Protein AF-A0A3C2EE22-F1 (afdb_monomer)

Sequence (111 aa):
MSKDEQANELLAGTWKASSIKDKDNFEFMGGTVTKNSMYFRQDSGNLGYMDWDISTSLVNVTFEGNYQVRDDGTRLLFGEDYEFILDVEKKELNITLLENTGNITFIAERQ

Nearest PDB structures (foldseek):
  7za0-assembly1_AAA-2  TM=6.834E-01  e=6.639E-03  Bos taurus
  5n48-assembly2_C  TM=7.103E-01  e=2.588E-02  Homo sapiens
  3bx8-assembly8_H  TM=6.968E-01  e=2.874E-02  unclassified
  3bx8-assembly4_D  TM=7.041E-01  e=6.301E-02  unclassified
  4qae-assembly6_F  TM=6.788E-01  e=5.385E-02  Homo sapiens

Radius of gyration: 13.23 Å; Cα contacts (8 Å, |Δi|>4): 275; chains: 1; bounding box: 33×28×38 Å

Solvent-accessible surface area (backbone atoms only — not comparable to full-atom values): 5782 Å² total; per-residue (Å²): 132,53,52,18,28,51,40,32,60,64,56,42,40,51,29,30,66,78,41,34,27,42,77,86,65,52,72,55,76,64,78,75,68,82,37,58,41,36,38,31,44,66,74,55,69,32,31,28,38,38,44,32,42,38,32,42,88,80,46,76,50,76,48,76,47,57,33,38,39,35,78,75,30,37,29,36,36,39,75,94,83,40,44,25,45,41,46,76,59,90,53,40,35,42,39,29,42,62,46,101,91,56,36,40,37,37,34,24,36,58,112

Foldseek 3Di:
DALLQVLLVLQAAKKFWPWKAWQVRDTPPDDDKPDTIWHWHDDDRQKTWIFDFTDDPRDTDTAGGMWGQDDSSQWIDGPPPWIWGWDGDNFWIWIWIDDPVTIMITIIGGD

Mean predicted aligned error: 4.32 Å

Structure (mmCIF, N/CA/C/O backbone):
data_AF-A0A3C2EE22-F1
#
_entry.id   AF-A0A3C2EE22-F1
#
loop_
_atom_site.group_PDB
_atom_site.id
_atom_site.type_symbol
_atom_site.label_atom_id
_atom_site.label_alt_id
_atom_site.label_comp_id
_atom_site.label_asym_id
_atom_site.label_entity_id
_atom_site.label_seq_id
_atom_site.pdbx_PDB_ins_code
_atom_site.Cartn_x
_atom_site.Cartn_y
_atom_site.Cartn_z
_atom_site.occupancy
_atom_site.B_iso_or_equiv
_atom_site.auth_seq_id
_atom_site.auth_comp_id
_atom_site.auth_asym_id
_atom_site.auth_atom_id
_atom_site.pdbx_PDB_model_num
ATOM 1 N N . MET A 1 1 ? -11.142 1.049 20.085 1.00 85.06 1 MET A N 1
ATOM 2 C CA . MET A 1 1 ? -10.499 1.048 18.764 1.00 85.06 1 MET A CA 1
ATOM 3 C C . MET A 1 1 ? -9.020 0.767 18.957 1.00 85.06 1 MET A C 1
ATOM 5 O O . MET A 1 1 ? -8.397 1.477 19.745 1.00 85.06 1 MET A O 1
ATOM 9 N N . SER A 1 2 ? -8.486 -0.297 18.353 1.00 95.75 2 SER A N 1
ATOM 10 C CA . SER A 1 2 ? -7.048 -0.618 18.444 1.00 95.75 2 SER A CA 1
ATOM 11 C C . SER A 1 2 ? -6.214 0.337 17.578 1.00 95.75 2 SER A C 1
ATOM 13 O O . SER A 1 2 ? -6.772 1.077 16.769 1.00 95.75 2 SER A O 1
ATOM 15 N N . LYS A 1 3 ? -4.883 0.347 17.741 1.00 96.12 3 LYS A N 1
ATOM 16 C CA . LYS A 1 3 ? -4.000 1.111 16.840 1.00 96.12 3 LYS A CA 1
ATOM 17 C C . LYS A 1 3 ? -4.060 0.581 15.406 1.00 96.12 3 LYS A C 1
ATOM 19 O O . LYS A 1 3 ? -4.133 1.376 14.481 1.00 96.12 3 LYS A O 1
ATOM 24 N N . ASP A 1 4 ? -4.130 -0.739 15.238 1.00 96.88 4 ASP A N 1
ATOM 25 C CA . ASP A 1 4 ? -4.278 -1.363 13.918 1.00 96.88 4 ASP A CA 1
ATOM 26 C C . ASP A 1 4 ? -5.578 -0.933 13.221 1.00 96.88 4 ASP A C 1
ATOM 28 O O . ASP A 1 4 ? -5.589 -0.667 12.024 1.00 96.88 4 ASP A O 1
ATOM 32 N N . GLU A 1 5 ? -6.679 -0.833 13.972 1.00 97.19 5 GLU A N 1
ATOM 33 C CA . GLU A 1 5 ? -7.967 -0.366 13.451 1.00 97.19 5 GLU A CA 1
ATOM 34 C C . GLU A 1 5 ? -7.924 1.123 13.076 1.00 97.19 5 GLU A C 1
ATOM 36 O O . GLU A 1 5 ? -8.430 1.491 12.020 1.00 97.19 5 GLU A O 1
ATOM 41 N N . GLN A 1 6 ? -7.259 1.964 13.87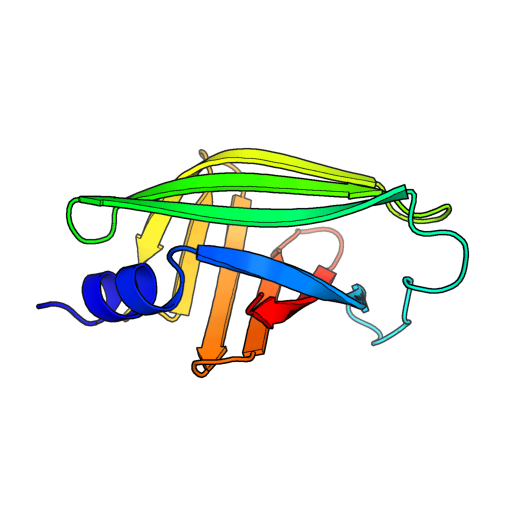9 1.00 95.81 6 GLN A N 1
ATOM 42 C CA . GLN A 1 6 ? -7.043 3.383 13.559 1.00 95.81 6 GLN A CA 1
ATOM 43 C C . GLN A 1 6 ? -6.186 3.565 12.302 1.00 95.81 6 GLN A C 1
ATOM 45 O O . GLN A 1 6 ? -6.507 4.386 11.448 1.00 95.81 6 GLN A O 1
ATOM 50 N N . ALA A 1 7 ? -5.101 2.799 12.166 1.00 95.44 7 ALA A N 1
ATOM 51 C CA . ALA A 1 7 ? -4.253 2.833 10.979 1.00 95.44 7 ALA A CA 1
ATOM 52 C C . ALA A 1 7 ? -5.009 2.350 9.732 1.00 95.44 7 ALA A C 1
ATOM 54 O O . ALA A 1 7 ? -4.875 2.950 8.670 1.00 95.44 7 ALA A O 1
ATOM 55 N N . ASN A 1 8 ? -5.860 1.328 9.865 1.00 96.19 8 ASN A N 1
ATOM 56 C CA . ASN A 1 8 ? -6.712 0.861 8.774 1.00 96.19 8 ASN A CA 1
ATOM 57 C C . ASN A 1 8 ? -7.742 1.922 8.341 1.00 96.19 8 ASN A C 1
ATOM 59 O O . ASN A 1 8 ? -7.915 2.163 7.148 1.00 96.19 8 ASN A O 1
ATOM 63 N N . GLU A 1 9 ? -8.370 2.611 9.298 1.00 95.44 9 GLU A N 1
ATOM 64 C CA . GLU A 1 9 ? -9.268 3.741 9.020 1.00 95.44 9 GLU A CA 1
ATOM 65 C C . GLU A 1 9 ? -8.520 4.891 8.325 1.00 95.44 9 GLU A C 1
ATOM 67 O O . GLU A 1 9 ? -8.995 5.447 7.332 1.00 95.44 9 GLU A O 1
ATOM 72 N N . LEU A 1 10 ? -7.308 5.216 8.790 1.00 95.50 10 LEU A N 1
ATOM 73 C CA . LEU A 1 10 ? -6.456 6.215 8.148 1.00 95.50 10 LEU A CA 1
ATOM 74 C C . LEU A 1 10 ? -6.049 5.798 6.737 1.00 95.50 10 LEU A C 1
ATOM 76 O O . LEU A 1 10 ? -5.990 6.663 5.870 1.00 95.50 10 LEU A O 1
ATOM 80 N N . LEU A 1 11 ? -5.808 4.518 6.476 1.00 95.38 11 LEU A N 1
ATOM 81 C CA . LEU A 1 11 ? -5.436 4.006 5.159 1.00 95.38 11 LEU A CA 1
ATOM 82 C C . LEU A 1 11 ? -6.619 3.992 4.172 1.00 95.38 11 LEU A C 1
ATOM 84 O O . LEU A 1 11 ? -6.420 4.199 2.978 1.00 95.38 11 LEU A O 1
ATOM 88 N N . ALA A 1 12 ? -7.852 3.802 4.647 1.00 95.44 12 ALA A N 1
ATOM 89 C CA . ALA A 1 12 ? -9.033 3.573 3.811 1.00 95.44 12 ALA A CA 1
ATOM 90 C C . ALA A 1 12 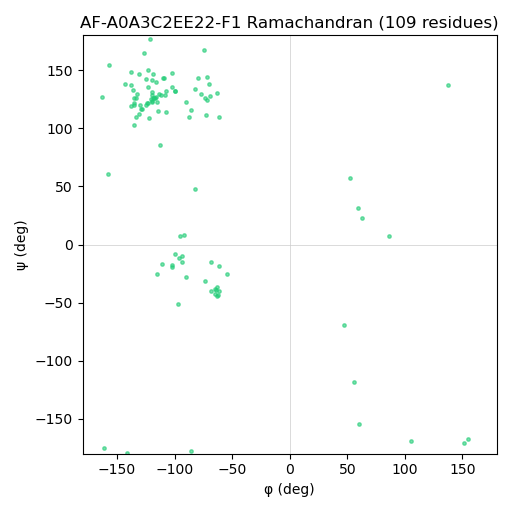? -9.369 4.733 2.854 1.00 95.44 12 ALA A C 1
ATOM 92 O O . ALA A 1 12 ? -9.846 5.792 3.257 1.00 95.44 12 ALA A O 1
ATOM 93 N N . GLY A 1 13 ? -9.184 4.550 1.555 1.00 95.50 13 GLY A N 1
ATOM 94 C CA . GLY A 1 13 ? -9.498 5.543 0.536 1.00 95.50 13 GLY A CA 1
ATOM 95 C C . GLY A 1 13 ? -8.665 5.346 -0.718 1.00 95.50 13 GLY A C 1
ATOM 96 O O . GLY A 1 13 ? -8.004 4.322 -0.887 1.00 95.50 13 GLY A O 1
ATOM 97 N N . THR A 1 14 ? -8.696 6.347 -1.592 1.00 95.44 14 THR A N 1
ATOM 98 C CA . THR A 1 14 ? -7.883 6.354 -2.806 1.00 95.44 14 THR A CA 1
ATOM 99 C C . THR A 1 14 ? -6.640 7.209 -2.603 1.00 95.44 14 THR A C 1
ATOM 101 O O . THR A 1 14 ? -6.715 8.351 -2.146 1.00 95.44 14 THR A O 1
ATOM 104 N N . TRP A 1 15 ? -5.502 6.653 -2.988 1.00 94.56 15 TRP A N 1
ATOM 105 C CA . TRP A 1 15 ? -4.200 7.292 -2.970 1.00 94.56 15 TRP A CA 1
ATOM 106 C C . TRP A 1 15 ? -3.606 7.273 -4.369 1.00 94.56 15 TRP A C 1
ATOM 108 O O . TRP A 1 15 ? -3.858 6.374 -5.174 1.00 94.56 15 TRP A O 1
ATOM 118 N N . LYS A 1 16 ? -2.795 8.280 -4.657 1.00 91.44 16 LYS A N 1
ATOM 119 C CA . LYS A 1 16 ? -2.060 8.422 -5.905 1.00 91.44 16 LYS A CA 1
ATOM 120 C C . LYS A 1 16 ? -0.580 8.445 -5.577 1.00 91.44 16 LYS A C 1
ATOM 122 O O . LYS A 1 16 ? -0.158 9.312 -4.818 1.00 91.44 16 LYS A O 1
ATOM 127 N N . ALA A 1 17 ? 0.210 7.538 -6.143 1.00 88.50 17 ALA A N 1
ATOM 128 C CA . ALA A 1 17 ? 1.649 7.570 -5.922 1.00 88.50 17 ALA A CA 1
ATOM 129 C C . ALA A 1 17 ? 2.243 8.866 -6.482 1.00 88.50 17 ALA A C 1
ATOM 131 O O . ALA A 1 17 ? 1.987 9.259 -7.623 1.00 88.50 17 ALA A O 1
ATOM 132 N N . SER A 1 18 ? 3.035 9.535 -5.663 1.00 87.56 18 SER A N 1
ATOM 133 C CA . SER A 1 18 ? 3.834 10.700 -6.020 1.00 87.56 18 SER A CA 1
ATOM 134 C C . SER A 1 18 ? 5.304 10.332 -6.228 1.00 87.56 18 SER A C 1
ATOM 136 O O . SER A 1 18 ? 6.001 11.076 -6.912 1.00 87.56 18 SER A O 1
ATOM 138 N N . SER A 1 19 ? 5.768 9.189 -5.704 1.00 88.06 19 SER A N 1
ATOM 139 C CA . SER A 1 19 ? 7.131 8.684 -5.910 1.00 88.06 19 SER A CA 1
ATOM 140 C C . SER A 1 19 ? 7.232 7.165 -5.703 1.00 88.06 19 SER A C 1
ATOM 142 O O . SER A 1 19 ? 6.455 6.574 -4.951 1.00 88.06 19 SER A O 1
ATOM 144 N N . ILE A 1 20 ? 8.222 6.536 -6.348 1.00 87.50 20 ILE A N 1
ATOM 145 C CA . ILE A 1 20 ? 8.616 5.131 -6.140 1.00 87.50 20 ILE A CA 1
ATOM 146 C C . ILE A 1 20 ? 10.137 5.088 -6.069 1.00 87.50 20 ILE A C 1
ATOM 148 O O . ILE A 1 20 ? 10.797 5.571 -6.993 1.00 87.50 20 ILE A O 1
ATOM 152 N N . LYS A 1 21 ? 10.683 4.508 -5.003 1.00 87.06 21 LYS A N 1
ATOM 153 C CA . LYS A 1 21 ? 12.119 4.474 -4.714 1.00 87.06 21 LYS A CA 1
ATOM 154 C C . LYS A 1 21 ? 12.575 3.061 -4.378 1.00 87.06 21 LYS A C 1
ATOM 156 O O . LYS A 1 21 ? 11.824 2.310 -3.762 1.00 87.06 21 LYS A O 1
ATOM 161 N N . ASP A 1 22 ? 13.799 2.703 -4.749 1.00 85.75 22 ASP A N 1
ATOM 162 C CA . ASP A 1 22 ? 14.443 1.491 -4.230 1.00 85.75 22 ASP A CA 1
ATOM 163 C C . ASP A 1 22 ? 15.153 1.758 -2.896 1.00 85.75 22 ASP A C 1
ATOM 165 O O . ASP A 1 22 ? 15.161 2.870 -2.360 1.00 85.75 22 ASP A O 1
ATOM 169 N N . LYS A 1 23 ? 15.801 0.713 -2.379 1.00 83.12 23 LYS A N 1
ATOM 170 C CA . LYS A 1 23 ? 16.651 0.746 -1.186 1.00 83.12 23 LYS A CA 1
ATOM 171 C C . LYS A 1 23 ? 17.779 1.787 -1.233 1.00 83.12 23 LYS A C 1
ATOM 173 O O . LYS A 1 23 ? 18.235 2.212 -0.175 1.00 83.12 23 LYS A O 1
ATOM 178 N N . ASP A 1 24 ? 18.237 2.174 -2.425 1.00 85.75 24 ASP A N 1
ATOM 179 C CA . ASP A 1 24 ? 19.322 3.135 -2.634 1.00 85.75 24 ASP A CA 1
ATOM 180 C C . ASP A 1 24 ? 18.770 4.561 -2.871 1.00 85.75 24 ASP A C 1
ATOM 182 O O . ASP A 1 24 ? 19.528 5.496 -3.132 1.00 85.75 24 ASP A O 1
ATOM 186 N N . ASN A 1 25 ? 17.452 4.752 -2.698 1.00 82.38 25 ASN A N 1
ATOM 187 C CA . ASN A 1 25 ? 16.692 5.979 -2.952 1.00 82.38 25 ASN A CA 1
ATOM 188 C C . ASN A 1 25 ? 16.700 6.438 -4.418 1.00 82.38 25 ASN A C 1
ATOM 190 O O . ASN A 1 25 ? 16.454 7.616 -4.696 1.00 82.38 25 ASN A O 1
ATOM 194 N N . PHE A 1 26 ? 16.955 5.532 -5.362 1.00 83.44 26 PHE A N 1
ATOM 195 C CA . PHE A 1 26 ? 16.817 5.835 -6.778 1.00 83.44 26 PHE A CA 1
ATOM 196 C C . PHE A 1 26 ? 15.334 5.905 -7.157 1.00 83.44 26 PHE A C 1
ATOM 198 O O . PHE A 1 26 ? 14.568 4.983 -6.883 1.00 83.44 26 PHE A O 1
ATOM 205 N N . GLU A 1 27 ? 14.917 7.012 -7.773 1.00 84.31 27 GLU A N 1
ATOM 206 C CA . GLU A 1 27 ? 13.513 7.273 -8.092 1.00 84.31 27 GLU A CA 1
ATOM 207 C C . GLU A 1 27 ? 13.124 6.731 -9.476 1.00 84.31 27 GLU A C 1
ATOM 209 O O . GLU A 1 27 ? 13.691 7.113 -10.500 1.00 84.31 27 GLU A O 1
ATOM 214 N N . PHE A 1 28 ? 12.108 5.865 -9.512 1.00 75.94 28 PHE A N 1
ATOM 215 C CA . PHE A 1 28 ? 11.618 5.213 -10.734 1.00 75.94 28 PHE A CA 1
ATOM 216 C C . PHE A 1 28 ? 10.461 5.945 -11.412 1.00 75.94 28 PHE A C 1
ATOM 218 O O . PHE A 1 28 ? 10.071 5.594 -12.528 1.00 75.94 28 PHE A O 1
ATOM 225 N N . MET A 1 29 ? 9.887 6.954 -10.756 1.00 70.44 29 MET A N 1
ATOM 226 C CA . MET A 1 29 ? 8.740 7.711 -11.263 1.00 70.44 29 MET A CA 1
ATOM 227 C C . MET A 1 29 ? 9.141 8.824 -12.250 1.00 70.44 29 MET A C 1
ATOM 229 O O . MET A 1 29 ? 8.675 9.958 -12.186 1.00 70.44 29 MET A O 1
ATOM 233 N N . GLY A 1 30 ? 9.994 8.480 -13.215 1.00 59.47 30 GLY A N 1
ATOM 234 C CA . GLY A 1 30 ? 10.264 9.291 -14.400 1.00 59.47 30 GLY A CA 1
ATOM 235 C C . GLY A 1 30 ? 9.532 8.732 -15.624 1.00 59.47 30 GLY A C 1
ATOM 236 O O . GLY A 1 30 ? 9.566 7.530 -15.869 1.00 59.47 30 GLY A O 1
ATOM 237 N N . GLY A 1 31 ? 8.892 9.594 -16.421 1.00 61.56 31 GLY A N 1
ATOM 238 C CA . GLY A 1 31 ? 8.245 9.211 -17.686 1.00 61.56 31 GLY A CA 1
ATOM 239 C C . GLY A 1 31 ? 6.714 9.148 -17.640 1.00 61.56 31 GLY A C 1
ATOM 240 O O . GLY A 1 31 ? 6.075 9.653 -16.719 1.00 61.56 31 GLY A O 1
ATOM 241 N N . THR A 1 32 ? 6.101 8.584 -18.686 1.00 65.62 32 THR A N 1
ATOM 242 C CA . THR A 1 32 ? 4.638 8.477 -18.797 1.00 65.62 32 THR A CA 1
ATOM 243 C C . THR A 1 32 ? 4.113 7.426 -17.825 1.00 65.62 32 THR A C 1
ATOM 245 O O . THR A 1 32 ? 4.333 6.233 -18.013 1.00 65.62 32 THR A O 1
ATOM 248 N N . VAL A 1 33 ? 3.389 7.875 -16.804 1.00 71.94 33 VAL A N 1
ATOM 249 C CA . VAL A 1 33 ? 2.679 6.996 -15.874 1.00 71.94 33 VAL A CA 1
ATOM 250 C C . VAL A 1 33 ? 1.312 6.665 -16.471 1.00 71.94 33 VAL A C 1
ATOM 252 O O . VAL A 1 33 ? 0.500 7.563 -16.695 1.00 71.94 33 VAL A O 1
ATOM 255 N N . THR A 1 34 ? 1.068 5.392 -16.777 1.00 73.00 34 THR A N 1
ATOM 256 C CA . THR A 1 34 ? -0.178 4.940 -17.423 1.00 73.00 34 THR A CA 1
ATOM 257 C C . THR A 1 34 ? -1.248 4.563 -16.405 1.00 73.00 34 THR A C 1
ATOM 259 O O . THR A 1 34 ? -2.435 4.717 -16.689 1.00 73.00 34 THR A O 1
ATOM 262 N N . LYS A 1 35 ? -0.835 4.121 -15.211 1.00 81.62 35 LYS A N 1
ATOM 263 C CA . LYS A 1 35 ? -1.702 3.821 -14.066 1.00 81.62 35 LYS A CA 1
ATOM 264 C C . LYS A 1 35 ? -1.019 4.221 -12.767 1.00 81.62 35 LYS A C 1
ATOM 266 O O . LYS A 1 35 ? 0.193 4.052 -12.634 1.00 81.62 35 LYS A O 1
ATOM 271 N N . ASN A 1 36 ? -1.782 4.822 -11.857 1.00 86.06 36 ASN A N 1
ATOM 272 C CA . ASN A 1 36 ? -1.247 5.411 -10.635 1.00 86.06 36 ASN A CA 1
ATOM 273 C C . ASN A 1 36 ? -2.313 5.551 -9.545 1.00 86.06 36 ASN A C 1
ATOM 275 O O . ASN A 1 36 ? -2.660 6.664 -9.139 1.00 86.06 36 ASN A O 1
ATOM 279 N N . SER A 1 37 ? -2.886 4.433 -9.126 1.00 87.81 37 SER A N 1
ATOM 280 C CA . SER A 1 37 ? -3.896 4.436 -8.072 1.00 87.81 37 SER A CA 1
ATOM 281 C C . SER A 1 37 ? -3.678 3.284 -7.109 1.00 87.81 37 SER A C 1
ATOM 283 O O . SER A 1 37 ? -3.430 2.155 -7.527 1.00 87.81 37 SER A O 1
ATOM 285 N N . MET A 1 38 ? -3.811 3.589 -5.824 1.00 92.69 38 MET A N 1
ATOM 286 C CA . MET A 1 38 ? -3.971 2.615 -4.752 1.00 92.69 38 MET A CA 1
ATOM 287 C C . MET A 1 38 ? -5.330 2.864 -4.119 1.00 92.69 38 MET A C 1
ATOM 289 O O . MET A 1 38 ? -5.631 3.984 -3.708 1.00 92.69 38 MET A O 1
ATOM 293 N N . TYR A 1 39 ? -6.154 1.839 -4.034 1.00 95.25 39 TYR A N 1
ATOM 294 C CA . TYR A 1 39 ? -7.438 1.890 -3.366 1.00 95.25 39 TYR A CA 1
ATOM 295 C C . TYR A 1 39 ? -7.418 0.941 -2.176 1.00 95.25 39 TYR A C 1
ATOM 297 O O . TYR A 1 39 ? -7.119 -0.240 -2.325 1.00 95.25 39 TYR A O 1
ATOM 305 N N . PHE A 1 40 ? -7.763 1.457 -1.000 1.00 96.06 40 PHE A N 1
ATOM 306 C CA . PHE A 1 40 ? -7.913 0.671 0.219 1.00 96.06 40 PHE A CA 1
ATOM 307 C C . PHE A 1 40 ? -9.340 0.798 0.733 1.00 96.06 40 PHE A C 1
ATOM 309 O O . PHE A 1 40 ? -9.847 1.904 0.936 1.00 96.06 40 PHE A O 1
ATOM 316 N N . ARG A 1 41 ? -9.985 -0.335 0.992 1.00 96.81 41 ARG A N 1
ATOM 317 C CA . ARG A 1 41 ? -11.283 -0.400 1.657 1.00 96.81 41 ARG A CA 1
ATOM 318 C C . ARG A 1 41 ? -11.122 -1.117 2.985 1.00 96.81 41 ARG A C 1
ATOM 320 O O . ARG A 1 41 ? -10.718 -2.275 3.018 1.00 96.81 41 ARG A O 1
ATOM 327 N N . GLN A 1 42 ? -11.489 -0.451 4.071 1.00 95.88 42 GLN A N 1
ATOM 328 C CA . GLN A 1 42 ? -11.615 -1.113 5.362 1.00 95.88 42 GLN A CA 1
ATOM 329 C C . GLN A 1 42 ? -12.856 -2.010 5.350 1.00 95.88 42 GLN A C 1
ATOM 331 O O . GLN A 1 42 ? -13.963 -1.533 5.102 1.00 95.88 42 GLN A O 1
ATOM 336 N N . ASP A 1 43 ? -12.667 -3.296 5.643 1.00 95.19 43 ASP A N 1
ATOM 337 C CA . ASP A 1 43 ? -13.764 -4.264 5.715 1.00 95.19 43 ASP A CA 1
ATOM 338 C C . ASP A 1 43 ? -14.219 -4.463 7.168 1.00 95.19 43 ASP A C 1
ATOM 340 O O . ASP A 1 43 ? -15.406 -4.350 7.470 1.00 95.19 43 ASP A O 1
ATOM 344 N N . SER A 1 44 ? -13.288 -4.743 8.090 1.00 95.06 44 SER A N 1
ATOM 345 C CA . SER A 1 44 ? -13.601 -4.931 9.515 1.00 95.06 44 SER A CA 1
ATOM 346 C C . SER A 1 44 ? -12.358 -4.820 10.394 1.00 95.06 44 SER A C 1
ATOM 348 O O . SER A 1 44 ? -11.403 -5.574 10.211 1.00 95.06 44 SER A O 1
ATOM 350 N N . GLY A 1 45 ? -12.386 -3.961 11.418 1.00 95.81 45 GLY A N 1
ATOM 351 C CA . GLY A 1 45 ? -11.288 -3.833 12.380 1.00 95.81 45 GLY A CA 1
ATOM 352 C C . GLY A 1 45 ? -9.964 -3.525 11.676 1.00 95.81 45 GLY A C 1
ATOM 353 O O . GLY A 1 45 ? -9.853 -2.512 10.986 1.00 95.81 45 GLY A O 1
ATOM 354 N N . ASN A 1 46 ? -8.981 -4.420 11.805 1.00 96.62 46 ASN A N 1
ATOM 355 C CA . ASN A 1 46 ? -7.682 -4.325 11.133 1.00 96.62 46 ASN A CA 1
ATOM 356 C C . ASN A 1 46 ? -7.600 -5.039 9.769 1.00 96.62 46 ASN A C 1
ATOM 358 O O . ASN A 1 46 ? -6.509 -5.155 9.220 1.00 96.62 46 ASN A O 1
ATOM 362 N N . LEU A 1 47 ? -8.716 -5.532 9.230 1.00 97.25 47 LEU A N 1
ATOM 363 C CA . LEU A 1 47 ? -8.792 -6.187 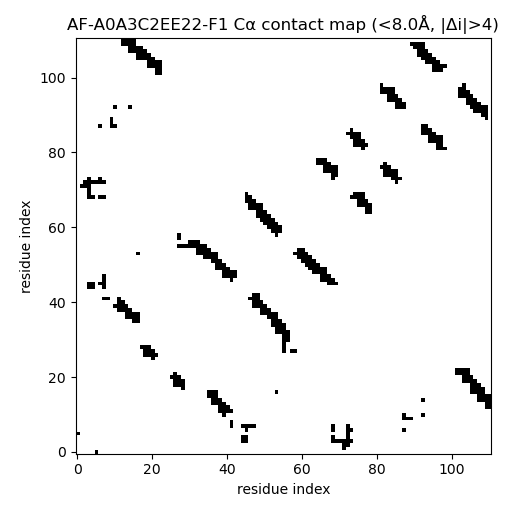7.923 1.00 97.25 47 LEU A CA 1
ATOM 364 C C . LEU A 1 47 ? -9.362 -5.243 6.862 1.00 97.25 47 LEU A C 1
ATOM 366 O O . LEU A 1 47 ? -10.245 -4.421 7.143 1.00 97.25 47 LEU A O 1
ATOM 370 N N . GLY A 1 48 ? -8.896 -5.398 5.630 1.00 97.06 48 GLY A N 1
ATOM 371 C CA . GLY A 1 48 ? -9.409 -4.657 4.486 1.00 97.06 48 GLY A CA 1
ATOM 372 C C . GLY A 1 48 ? -9.060 -5.304 3.156 1.00 97.06 48 GLY A C 1
ATOM 373 O O . GLY A 1 48 ? -8.488 -6.392 3.104 1.00 97.06 48 GLY A O 1
ATOM 374 N N . TYR A 1 49 ? -9.412 -4.606 2.087 1.00 96.44 49 TYR A N 1
ATOM 375 C CA . TYR A 1 49 ? -9.133 -4.967 0.707 1.00 96.44 49 TYR A CA 1
ATOM 376 C C . TYR A 1 49 ? -8.288 -3.878 0.052 1.00 96.44 49 TYR A C 1
ATOM 378 O O . TYR A 1 49 ? -8.637 -2.698 0.156 1.00 96.44 49 TYR A O 1
ATOM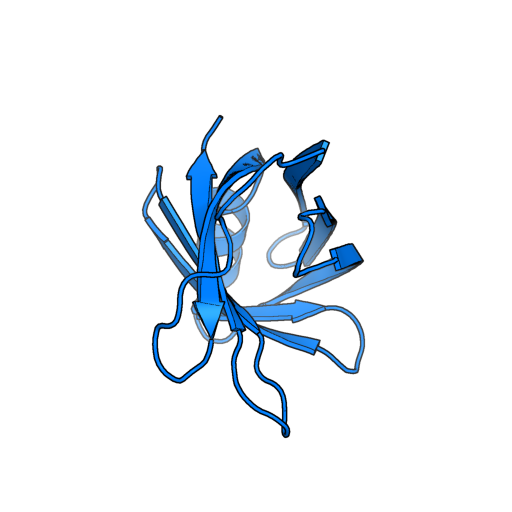 386 N N . MET A 1 50 ? -7.203 -4.260 -0.620 1.00 94.94 50 MET A N 1
ATOM 387 C CA . MET A 1 50 ? -6.428 -3.357 -1.464 1.00 94.94 50 MET A CA 1
ATOM 388 C C . MET A 1 50 ? -6.604 -3.721 -2.935 1.00 94.94 50 MET A C 1
ATOM 390 O O . MET A 1 50 ? -6.644 -4.898 -3.296 1.00 94.94 50 MET A O 1
ATOM 394 N N . ASP A 1 51 ? -6.643 -2.692 -3.767 1.00 93.62 51 ASP A N 1
ATOM 395 C CA . ASP A 1 51 ? -6.443 -2.776 -5.207 1.00 93.62 51 ASP A CA 1
ATOM 396 C C . ASP A 1 51 ? -5.425 -1.706 -5.591 1.00 93.62 51 ASP A C 1
ATOM 398 O O . ASP A 1 51 ? -5.650 -0.502 -5.442 1.00 93.62 51 ASP A O 1
ATOM 402 N N . TRP A 1 52 ? -4.259 -2.164 -6.006 1.00 90.12 52 TRP A N 1
ATOM 403 C CA . TRP A 1 52 ? -3.124 -1.342 -6.339 1.00 90.12 52 TRP A CA 1
ATOM 404 C C . TRP A 1 52 ? -2.687 -1.656 -7.758 1.00 90.12 52 TRP A C 1
ATOM 406 O O . TRP A 1 52 ? -2.298 -2.780 -8.060 1.00 90.12 52 TRP A O 1
ATOM 416 N N . ASP A 1 53 ? -2.688 -0.632 -8.607 1.00 90.56 53 ASP A N 1
ATOM 417 C CA . ASP A 1 53 ? -2.204 -0.717 -9.975 1.00 90.56 53 ASP A CA 1
ATOM 418 C C . ASP A 1 53 ? -1.333 0.509 -10.309 1.00 90.56 53 ASP A C 1
ATOM 420 O O . ASP A 1 53 ? -1.823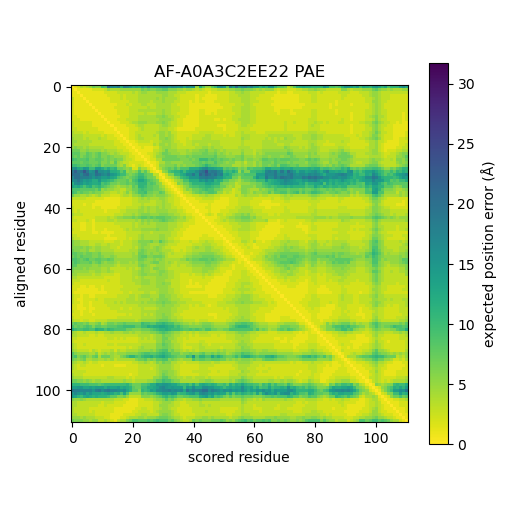 1.630 -10.519 1.00 90.56 53 ASP A O 1
ATOM 424 N N . ILE A 1 54 ? -0.012 0.305 -10.314 1.00 85.44 54 ILE A N 1
ATOM 425 C CA . ILE A 1 54 ? 0.981 1.289 -10.751 1.00 85.44 54 ILE A CA 1
ATOM 426 C C . ILE A 1 54 ? 1.762 0.739 -11.931 1.00 85.44 54 ILE A C 1
ATOM 428 O O . ILE A 1 54 ? 2.424 -0.293 -11.840 1.00 85.44 54 ILE A O 1
ATOM 432 N N . SER A 1 55 ? 1.780 1.514 -13.012 1.00 85.88 55 SER A N 1
ATOM 433 C CA . SER A 1 55 ? 2.533 1.174 -14.209 1.00 85.88 55 SER A CA 1
ATOM 434 C C . SER A 1 55 ? 3.301 2.385 -14.733 1.00 85.88 55 SER A C 1
ATOM 436 O O . SER A 1 55 ? 2.732 3.428 -15.077 1.00 85.88 55 SER A O 1
ATOM 438 N N . THR A 1 56 ? 4.622 2.229 -14.784 1.00 78.25 56 THR A N 1
ATOM 439 C CA . THR A 1 56 ? 5.580 3.135 -15.422 1.00 78.25 56 THR A CA 1
ATOM 440 C C . THR A 1 56 ? 6.365 2.367 -16.488 1.00 78.25 56 THR A C 1
ATOM 442 O O . THR A 1 56 ? 6.210 1.158 -16.657 1.00 78.25 56 THR A O 1
ATOM 445 N N . SER A 1 57 ? 7.248 3.045 -17.223 1.00 77.00 57 SER A N 1
ATOM 446 C CA . SER A 1 57 ? 8.149 2.373 -18.169 1.00 77.00 57 SER A CA 1
ATOM 447 C C . SER A 1 57 ? 9.214 1.490 -17.503 1.00 77.00 57 SER A C 1
ATOM 449 O O . SER A 1 57 ? 9.861 0.713 -18.199 1.00 77.00 57 SER A O 1
ATOM 451 N N . LEU A 1 58 ? 9.439 1.641 -16.192 1.00 75.69 58 LEU A N 1
ATOM 452 C CA . LEU A 1 58 ? 10.501 0.955 -15.442 1.00 75.69 58 LEU A CA 1
ATOM 453 C C . LEU A 1 58 ? 9.963 -0.013 -14.384 1.00 75.69 58 LEU A C 1
ATOM 455 O O . LEU A 1 58 ? 10.658 -0.952 -14.012 1.00 75.69 58 LEU A O 1
ATOM 459 N N . VAL A 1 59 ? 8.747 0.223 -13.892 1.00 76.25 59 VAL A N 1
ATOM 460 C CA . VAL A 1 59 ? 8.148 -0.503 -12.773 1.00 76.25 59 VAL A CA 1
ATOM 461 C C . VAL A 1 59 ? 6.701 -0.832 -13.120 1.00 76.25 59 VAL A C 1
ATOM 463 O O . VAL A 1 59 ? 5.951 0.033 -13.570 1.00 76.25 59 VAL A O 1
ATOM 466 N N . ASN A 1 60 ? 6.306 -2.080 -12.889 1.00 84.50 60 ASN A N 1
ATOM 467 C CA . ASN A 1 60 ? 4.915 -2.507 -12.942 1.00 84.50 60 ASN A CA 1
ATOM 468 C C . ASN A 1 60 ? 4.589 -3.243 -11.646 1.00 84.50 60 ASN A C 1
ATOM 470 O O . ASN A 1 60 ? 5.211 -4.262 -11.350 1.00 84.50 60 ASN A O 1
ATOM 474 N N . VAL A 1 61 ? 3.662 -2.693 -10.871 1.00 82.38 61 VAL A N 1
ATOM 475 C CA . VAL A 1 61 ? 3.297 -3.180 -9.543 1.00 82.38 61 VAL A CA 1
ATOM 476 C C . VAL A 1 61 ? 1.788 -3.312 -9.500 1.00 82.38 61 VAL A C 1
ATOM 478 O O . VAL A 1 61 ? 1.064 -2.333 -9.688 1.00 82.38 61 VAL A O 1
ATOM 481 N N . THR A 1 62 ? 1.331 -4.535 -9.257 1.00 88.31 62 THR A N 1
ATOM 482 C CA . THR A 1 62 ? -0.090 -4.854 -9.175 1.00 88.31 62 THR A CA 1
ATOM 483 C C . THR A 1 62 ? -0.337 -5.747 -7.968 1.00 88.31 62 THR A C 1
ATOM 485 O O . THR A 1 62 ? 0.237 -6.832 -7.883 1.00 88.31 62 THR A O 1
ATOM 488 N N . PHE A 1 63 ? -1.198 -5.301 -7.056 1.00 88.75 63 PHE A N 1
ATOM 489 C CA . PHE A 1 63 ? -1.654 -6.078 -5.905 1.00 88.75 63 PHE A CA 1
ATOM 490 C C . PHE A 1 63 ? -3.170 -5.960 -5.792 1.00 88.75 63 PHE A C 1
ATOM 492 O O . PHE A 1 63 ? -3.697 -4.857 -5.719 1.00 88.75 63 PHE A O 1
ATOM 499 N N . GLU A 1 64 ? -3.873 -7.085 -5.746 1.00 94.06 64 GLU A N 1
ATOM 500 C CA . GLU A 1 64 ? -5.328 -7.111 -5.606 1.00 94.06 64 GLU A CA 1
ATOM 501 C C . GLU A 1 64 ? -5.728 -8.206 -4.612 1.00 94.06 64 GLU A C 1
ATOM 503 O O . GLU A 1 64 ? -5.415 -9.382 -4.817 1.00 94.06 64 GLU A O 1
ATOM 508 N N . GLY A 1 65 ? -6.383 -7.834 -3.509 1.00 95.06 65 GLY A N 1
ATOM 509 C CA . GLY A 1 65 ? -6.806 -8.803 -2.500 1.00 95.06 65 GLY A CA 1
ATOM 510 C C . GLY A 1 65 ? -6.910 -8.264 -1.076 1.00 95.06 65 GLY A C 1
ATOM 511 O O . GLY A 1 65 ? -6.818 -7.067 -0.810 1.00 95.06 65 GLY A O 1
ATOM 512 N N . ASN A 1 66 ? -7.107 -9.188 -0.137 1.00 96.25 66 ASN A N 1
ATOM 513 C CA . ASN A 1 66 ? -7.282 -8.855 1.273 1.00 96.25 66 ASN A CA 1
ATOM 514 C C . ASN A 1 66 ? -5.942 -8.568 1.959 1.00 96.25 66 ASN A C 1
ATOM 516 O O . ASN A 1 66 ? -4.949 -9.260 1.725 1.00 96.25 66 ASN A O 1
ATOM 520 N N . TYR A 1 67 ? -5.956 -7.604 2.875 1.00 96.19 67 TYR A N 1
ATOM 521 C CA . TYR A 1 67 ? -4.839 -7.287 3.750 1.00 96.19 67 TYR A CA 1
ATOM 522 C C . TYR A 1 67 ? -5.229 -7.286 5.225 1.00 96.19 67 TYR A C 1
ATOM 524 O O . TYR A 1 67 ? -6.405 -7.206 5.594 1.00 96.19 67 TYR A O 1
ATOM 532 N N . GLN A 1 68 ? -4.205 -7.314 6.076 1.00 97.12 68 GLN A N 1
ATOM 533 C CA . GLN A 1 68 ? -4.331 -7.099 7.508 1.00 97.12 68 GLN A CA 1
ATOM 534 C C . GLN A 1 68 ? -3.284 -6.109 8.018 1.00 97.12 68 GLN A C 1
ATOM 536 O O . GLN A 1 68 ? -2.091 -6.293 7.795 1.00 97.12 68 GLN A O 1
ATOM 541 N N . VAL A 1 69 ? -3.728 -5.104 8.770 1.00 97.44 69 VAL A N 1
ATOM 542 C CA . VAL A 1 69 ? -2.850 -4.204 9.523 1.00 97.44 69 VAL A CA 1
ATOM 543 C C . VAL A 1 69 ? -2.456 -4.857 10.850 1.00 97.44 69 VAL A C 1
ATOM 545 O O . VAL A 1 69 ? -3.306 -5.422 11.544 1.00 97.44 69 VAL A O 1
ATOM 548 N N . ARG A 1 70 ? -1.172 -4.805 11.205 1.00 95.81 70 ARG A N 1
ATOM 549 C CA . ARG A 1 70 ? -0.616 -5.377 12.441 1.00 95.81 70 ARG A CA 1
ATOM 550 C C . ARG A 1 70 ? 0.462 -4.470 13.036 1.00 95.81 70 ARG A C 1
ATOM 552 O O . ARG A 1 70 ? 0.782 -3.416 12.485 1.00 95.81 70 ARG A O 1
ATOM 559 N N . ASP A 1 71 ? 1.029 -4.928 14.150 1.00 95.94 71 ASP A N 1
ATOM 560 C CA . ASP A 1 71 ? 2.160 -4.316 14.844 1.00 95.94 71 ASP A CA 1
ATOM 561 C C . ASP A 1 71 ? 1.924 -2.835 15.135 1.00 95.94 71 ASP A C 1
ATOM 563 O O . ASP A 1 71 ? 2.679 -1.954 14.720 1.00 95.94 71 ASP A O 1
ATOM 567 N N . ASP A 1 72 ? 0.835 -2.569 15.857 1.00 95.56 72 ASP A N 1
ATOM 568 C CA . ASP A 1 72 ? 0.451 -1.234 16.304 1.00 95.56 72 ASP A CA 1
ATOM 569 C C . ASP A 1 72 ? 0.232 -0.240 15.145 1.00 95.56 72 ASP A C 1
ATOM 571 O O . ASP A 1 72 ? 0.443 0.964 15.298 1.00 95.56 72 ASP A O 1
ATOM 575 N N . GLY A 1 73 ? -0.229 -0.736 13.994 1.00 95.00 73 GLY A N 1
ATOM 576 C CA . GLY A 1 73 ? -0.500 0.064 12.800 1.00 95.00 73 GLY A CA 1
ATOM 577 C C . GLY A 1 73 ? 0.701 0.294 11.882 1.00 95.00 73 GLY A C 1
ATOM 578 O O . GLY A 1 73 ? 0.584 1.076 10.944 1.00 95.00 73 GLY A O 1
ATOM 579 N N . THR A 1 74 ? 1.840 -0.357 12.135 1.00 96.38 74 THR A N 1
ATOM 580 C CA . THR A 1 74 ? 3.088 -0.125 11.381 1.00 96.38 74 THR A CA 1
ATOM 581 C C . THR A 1 74 ? 3.363 -1.166 10.301 1.00 96.38 74 THR A C 1
ATOM 583 O O . THR A 1 74 ? 4.285 -0.992 9.503 1.00 96.38 74 THR A O 1
ATOM 586 N N . ARG A 1 75 ? 2.577 -2.249 10.252 1.00 96.38 75 ARG A N 1
ATOM 587 C CA . ARG A 1 75 ? 2.711 -3.314 9.254 1.00 96.38 75 ARG A CA 1
ATOM 588 C C . ARG A 1 75 ? 1.421 -3.550 8.502 1.00 96.38 75 ARG A C 1
ATOM 590 O O . ARG A 1 75 ? 0.345 -3.558 9.097 1.00 96.38 75 ARG A O 1
ATOM 597 N N . LEU A 1 76 ? 1.551 -3.828 7.212 1.00 95.88 76 LEU A N 1
ATOM 598 C CA . LEU A 1 76 ? 0.480 -4.354 6.381 1.00 95.88 76 LEU A CA 1
ATOM 599 C C . LEU A 1 76 ? 0.918 -5.710 5.826 1.00 95.88 76 LEU A C 1
ATOM 601 O O . LEU A 1 76 ? 1.948 -5.809 5.169 1.00 95.88 76 LEU A O 1
ATOM 605 N N . LEU A 1 77 ? 0.127 -6.748 6.082 1.00 95.00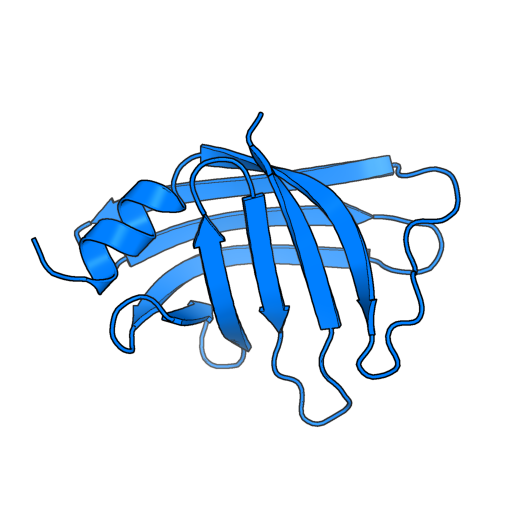 77 LEU A N 1
ATOM 606 C CA . LEU A 1 77 ? 0.293 -8.069 5.482 1.00 95.00 77 LEU A CA 1
ATOM 607 C C . LEU A 1 77 ? -0.687 -8.236 4.331 1.00 95.00 77 LEU A C 1
ATOM 609 O O . LEU A 1 77 ? -1.879 -7.975 4.501 1.00 95.00 77 LEU A O 1
ATOM 613 N N . PHE A 1 78 ? -0.195 -8.701 3.191 1.00 92.06 78 PHE A N 1
ATOM 614 C CA . PHE A 1 78 ? -0.984 -8.981 2.001 1.00 92.06 78 PHE A CA 1
ATOM 615 C C . PHE A 1 78 ? -0.682 -10.395 1.504 1.00 92.06 78 PHE A C 1
ATOM 617 O O . PHE A 1 78 ? 0.444 -10.711 1.119 1.00 92.06 78 PHE A O 1
ATOM 624 N N . GLY A 1 79 ? -1.695 -11.262 1.520 1.00 85.56 79 GLY A N 1
ATOM 625 C CA . GLY A 1 79 ? -1.478 -12.693 1.293 1.00 85.56 79 GLY A CA 1
ATOM 626 C C . GLY A 1 79 ? -0.535 -13.321 2.332 1.00 85.56 79 GLY A C 1
ATOM 627 O O . GLY A 1 79 ? -0.439 -12.843 3.463 1.00 85.56 79 GLY A O 1
ATOM 628 N N . GLU A 1 80 ? 0.131 -14.415 1.954 1.00 80.56 80 GLU A N 1
ATOM 629 C CA . GLU A 1 80 ? 1.111 -15.118 2.807 1.00 80.56 80 GLU A CA 1
ATOM 630 C C . GLU A 1 80 ? 2.558 -14.655 2.569 1.00 80.56 80 GLU A C 1
ATOM 632 O O . GLU A 1 80 ? 3.426 -14.909 3.402 1.00 80.56 80 GLU A O 1
ATOM 637 N N . ASP A 1 81 ? 2.805 -13.949 1.463 1.00 83.00 81 ASP A N 1
ATOM 638 C CA . ASP A 1 81 ? 4.155 -13.715 0.940 1.00 83.00 81 ASP A CA 1
ATOM 639 C C . ASP A 1 81 ? 4.629 -12.261 1.061 1.00 83.00 81 ASP A C 1
ATOM 641 O O . ASP A 1 81 ? 5.829 -12.004 0.949 1.00 83.00 81 ASP A O 1
ATOM 645 N N . TYR A 1 82 ? 3.717 -11.307 1.286 1.00 89.25 82 TYR A N 1
ATOM 646 C CA . TYR A 1 82 ? 4.045 -9.883 1.240 1.00 89.25 82 TYR A CA 1
ATOM 647 C C . TYR A 1 82 ? 3.774 -9.178 2.565 1.00 89.25 82 TYR A C 1
ATOM 649 O O . TYR A 1 82 ? 2.657 -9.160 3.087 1.00 89.25 82 TYR A O 1
ATOM 657 N N . GLU A 1 83 ? 4.817 -8.527 3.072 1.00 92.81 83 GLU A N 1
ATOM 658 C CA . GLU A 1 83 ? 4.756 -7.642 4.224 1.00 92.81 83 GLU A CA 1
ATOM 659 C C . GLU A 1 83 ? 5.273 -6.258 3.841 1.00 92.81 83 GLU A C 1
ATOM 661 O O . GLU A 1 83 ? 6.315 -6.107 3.199 1.00 92.81 83 GLU A O 1
ATOM 666 N N . PHE A 1 84 ? 4.550 -5.237 4.284 1.00 94.12 84 PHE A N 1
ATOM 667 C CA . PHE A 1 84 ? 4.895 -3.846 4.068 1.00 94.12 84 PHE A CA 1
ATOM 668 C C . PHE A 1 84 ? 5.093 -3.131 5.403 1.00 94.12 84 PHE A C 1
ATOM 670 O O . PHE A 1 84 ? 4.333 -3.341 6.351 1.00 94.12 84 PHE A O 1
ATOM 677 N N . ILE A 1 85 ? 6.086 -2.244 5.466 1.00 95.56 85 ILE A N 1
ATOM 678 C CA . ILE A 1 85 ? 6.138 -1.187 6.481 1.00 95.56 85 ILE A CA 1
ATOM 679 C C . ILE A 1 85 ? 5.155 -0.103 6.060 1.00 95.56 85 ILE A C 1
ATOM 681 O O . ILE A 1 85 ? 5.204 0.356 4.917 1.00 95.56 85 ILE A O 1
ATOM 685 N N . LEU A 1 86 ? 4.298 0.301 6.989 1.00 95.19 86 LEU A N 1
ATOM 686 C CA . LEU A 1 86 ? 3.299 1.338 6.811 1.00 95.19 86 LEU A CA 1
ATOM 687 C C . LEU A 1 86 ? 3.649 2.560 7.663 1.00 95.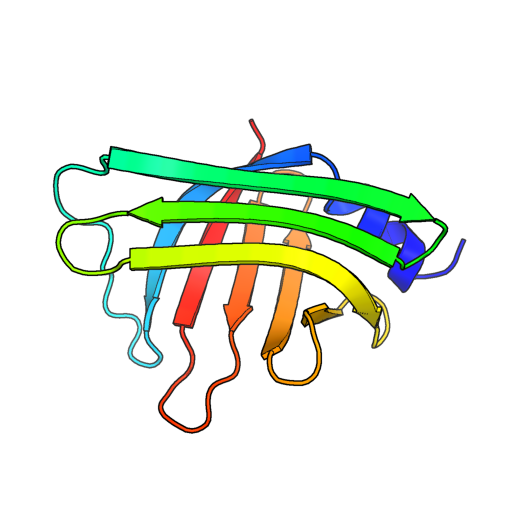19 86 LEU A C 1
ATOM 689 O O . LEU A 1 86 ? 3.840 2.444 8.873 1.00 95.19 86 LEU A O 1
ATOM 693 N N . ASP A 1 87 ? 3.656 3.726 7.030 1.00 95.00 87 ASP A N 1
ATOM 694 C CA . ASP A 1 87 ? 3.628 5.025 7.692 1.00 95.00 87 ASP A CA 1
ATOM 695 C C . ASP A 1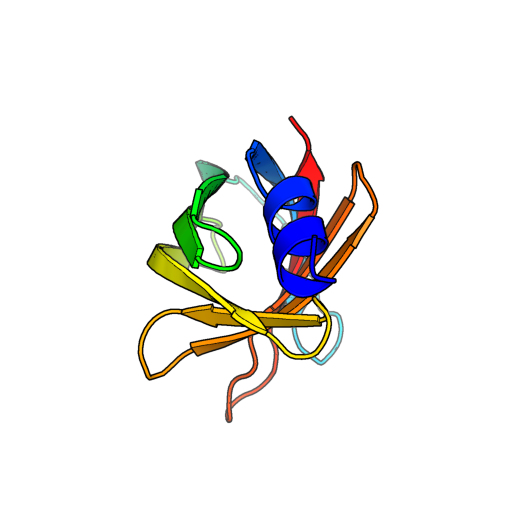 87 ? 2.585 5.905 6.992 1.00 95.00 87 ASP A C 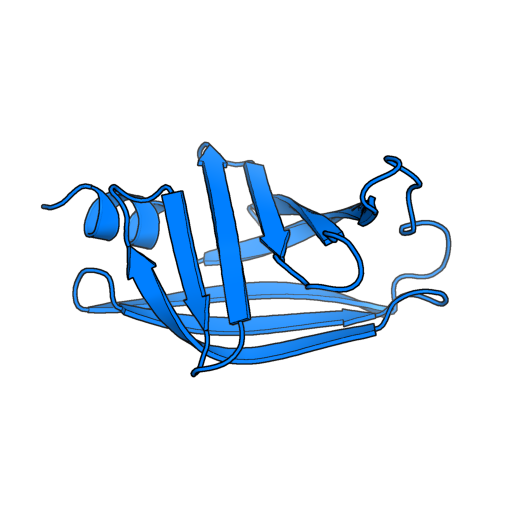1
ATOM 697 O O . ASP A 1 87 ? 2.728 6.261 5.820 1.00 95.00 87 ASP A O 1
ATOM 701 N N . VAL A 1 88 ? 1.472 6.171 7.679 1.00 92.25 88 VAL A N 1
ATOM 702 C CA . VAL A 1 88 ? 0.318 6.886 7.124 1.00 92.25 88 VAL A CA 1
ATOM 703 C C . VAL A 1 88 ? 0.012 8.131 7.950 1.00 92.25 88 VAL A C 1
ATOM 705 O O . VAL A 1 88 ? -0.537 8.078 9.052 1.00 92.25 88 VAL A O 1
ATOM 708 N N . GLU A 1 89 ? 0.302 9.289 7.369 1.00 86.50 89 GLU A N 1
ATOM 709 C CA . GLU A 1 89 ? 0.070 10.598 7.965 1.00 86.50 89 GLU A CA 1
ATOM 710 C C . GLU A 1 89 ? -1.014 11.353 7.193 1.00 86.50 89 GLU A C 1
ATOM 712 O O . GLU A 1 89 ? -0.710 12.166 6.330 1.00 86.50 89 GLU A O 1
ATOM 717 N N . LYS A 1 90 ? -2.297 11.135 7.522 1.00 82.31 90 LYS A N 1
ATOM 718 C CA . LYS A 1 90 ? -3.505 11.809 6.970 1.00 82.31 90 LYS A CA 1
ATOM 719 C C . LYS A 1 90 ? -3.582 11.935 5.433 1.00 82.31 90 LYS A C 1
ATOM 721 O O . LYS A 1 90 ? -4.489 11.362 4.830 1.00 82.31 90 LYS A O 1
ATOM 726 N N . LYS A 1 91 ? -2.727 12.765 4.832 1.00 89.06 91 LYS A N 1
ATOM 727 C CA . LYS A 1 91 ? -2.612 13.052 3.400 1.00 89.06 91 LYS A CA 1
ATOM 728 C C . LYS A 1 91 ? -1.442 12.356 2.709 1.00 89.06 91 LYS A C 1
ATOM 730 O O . LYS A 1 91 ? -1.485 12.290 1.488 1.00 89.06 91 LYS A O 1
ATOM 735 N N . GLU A 1 92 ? -0.453 11.862 3.445 1.00 93.44 92 GLU A N 1
ATOM 736 C CA . GLU A 1 92 ? 0.702 11.154 2.890 1.00 93.44 92 GLU A CA 1
ATOM 737 C C . GLU A 1 92 ? 0.725 9.703 3.380 1.00 93.44 92 GLU A C 1
ATOM 739 O O . GLU A 1 92 ? 0.407 9.414 4.534 1.00 93.44 92 GLU A O 1
ATOM 744 N N . LEU A 1 93 ? 1.068 8.795 2.474 1.00 94.44 93 LEU A N 1
ATOM 745 C CA . LEU A 1 93 ? 1.268 7.377 2.719 1.00 94.44 93 LEU A CA 1
ATOM 746 C C . LEU A 1 93 ? 2.664 7.005 2.228 1.00 94.44 93 LEU A C 1
ATOM 748 O O . LEU A 1 93 ? 2.951 7.120 1.039 1.00 94.44 93 LEU A O 1
ATOM 752 N N . ASN A 1 94 ? 3.494 6.505 3.133 1.00 94.31 94 ASN A N 1
ATOM 753 C CA . ASN A 1 94 ? 4.751 5.848 2.826 1.00 94.31 94 ASN A CA 1
ATOM 754 C C . ASN A 1 94 ? 4.568 4.350 3.086 1.00 94.31 94 ASN A C 1
ATOM 756 O O . ASN A 1 94 ? 4.357 3.921 4.221 1.00 94.31 94 ASN A O 1
ATOM 760 N N . ILE A 1 95 ? 4.632 3.542 2.030 1.00 92.75 95 ILE A N 1
ATOM 761 C CA . ILE A 1 95 ? 4.508 2.088 2.127 1.00 92.75 95 ILE A CA 1
ATOM 762 C C . ILE A 1 95 ? 5.746 1.433 1.526 1.00 92.75 95 ILE A C 1
ATOM 764 O O . ILE A 1 95 ? 6.098 1.675 0.374 1.00 92.75 95 ILE A O 1
ATOM 768 N N . THR A 1 96 ? 6.450 0.634 2.323 1.00 92.50 96 THR A N 1
ATOM 769 C CA . THR A 1 96 ? 7.683 -0.035 1.892 1.00 92.50 96 THR A CA 1
ATOM 770 C C . THR A 1 96 ? 7.476 -1.530 1.857 1.00 92.50 96 THR A C 1
ATOM 772 O O . THR A 1 96 ? 7.296 -2.139 2.907 1.00 92.50 96 THR A O 1
ATOM 775 N N . LEU A 1 97 ? 7.542 -2.117 0.667 1.00 90.50 97 LEU A N 1
ATOM 776 C CA . LEU A 1 97 ? 7.541 -3.560 0.498 1.00 90.50 97 LEU A CA 1
ATOM 777 C C . LEU A 1 97 ? 8.859 -4.141 1.017 1.00 90.50 97 LEU A C 1
ATOM 779 O O . LEU A 1 97 ? 9.938 -3.690 0.622 1.00 90.50 97 LEU A O 1
ATOM 783 N N . LEU A 1 98 ? 8.764 -5.141 1.892 1.00 86.50 98 LEU A N 1
ATOM 784 C CA . LEU A 1 98 ? 9.909 -5.922 2.333 1.00 86.50 98 LEU A CA 1
ATOM 785 C C . LEU A 1 98 ? 10.142 -7.087 1.371 1.00 86.50 98 LEU A C 1
ATOM 787 O O . LEU A 1 98 ? 9.385 -8.053 1.369 1.00 86.50 98 LEU A O 1
ATOM 791 N N . GLU A 1 99 ? 11.221 -7.030 0.593 1.00 78.00 99 GLU A N 1
ATOM 792 C CA . GLU A 1 99 ? 11.663 -8.164 -0.223 1.00 78.00 99 GLU A CA 1
ATOM 793 C C . GLU A 1 99 ? 13.065 -8.618 0.183 1.00 78.00 99 GLU A C 1
ATOM 795 O O . GLU A 1 99 ? 13.943 -7.809 0.489 1.00 78.00 99 GLU A O 1
ATOM 800 N N . ASN A 1 100 ? 13.324 -9.923 0.071 1.00 61.59 100 ASN A N 1
ATOM 801 C CA . ASN A 1 100 ? 14.660 -10.498 0.276 1.00 61.59 100 ASN A CA 1
ATOM 802 C C . ASN A 1 100 ? 15.712 -9.955 -0.717 1.00 61.59 100 ASN A C 1
ATOM 804 O O . ASN A 1 100 ? 16.914 -10.072 -0.480 1.00 61.59 100 ASN A O 1
ATOM 808 N N . THR A 1 101 ? 15.268 -9.375 -1.833 1.00 58.91 101 THR A N 1
ATOM 809 C CA . THR A 1 101 ? 16.089 -8.841 -2.929 1.00 58.91 101 THR A CA 1
ATOM 810 C C . THR A 1 101 ? 16.346 -7.332 -2.836 1.00 58.91 101 THR A C 1
ATOM 812 O O . THR A 1 101 ? 17.249 -6.827 -3.509 1.00 58.91 101 THR A O 1
ATOM 815 N N . GLY A 1 102 ? 15.637 -6.622 -1.954 1.00 67.56 102 GLY A N 1
ATOM 816 C CA . GLY A 1 102 ? 15.755 -5.179 -1.746 1.00 67.56 102 GLY A CA 1
ATOM 817 C C . GLY A 1 102 ? 14.391 -4.511 -1.592 1.00 67.56 102 GLY A C 1
ATOM 818 O O . GLY A 1 102 ? 13.464 -4.817 -2.327 1.00 67.56 102 GLY A O 1
ATOM 819 N N . ASN A 1 103 ? 14.278 -3.590 -0.637 1.00 83.19 103 ASN A N 1
ATOM 820 C CA . ASN A 1 103 ? 13.016 -2.913 -0.350 1.00 83.19 103 ASN A CA 1
ATOM 821 C C . ASN A 1 103 ? 12.646 -1.912 -1.457 1.00 83.19 103 ASN A C 1
ATOM 823 O O . ASN A 1 103 ? 13.522 -1.219 -1.983 1.00 83.19 103 ASN A O 1
ATOM 827 N N . ILE A 1 104 ? 11.348 -1.800 -1.747 1.00 85.75 104 ILE A N 1
ATOM 828 C CA . ILE A 1 104 ? 10.778 -0.769 -2.626 1.00 85.75 104 ILE A CA 1
ATOM 829 C C . ILE A 1 104 ? 9.811 0.074 -1.801 1.00 85.75 104 ILE A C 1
ATOM 831 O O . ILE A 1 104 ? 8.896 -0.464 -1.180 1.00 85.75 104 ILE A O 1
ATOM 835 N N . THR A 1 105 ? 10.000 1.390 -1.808 1.00 89.75 105 THR A N 1
ATOM 836 C CA . THR A 1 105 ? 9.147 2.351 -1.105 1.00 89.75 105 THR A CA 1
ATOM 837 C C . THR A 1 105 ? 8.295 3.126 -2.093 1.00 89.75 105 THR A C 1
ATOM 839 O O . THR A 1 105 ? 8.792 3.684 -3.070 1.00 89.75 105 THR A O 1
ATOM 842 N N . PHE A 1 106 ? 7.007 3.216 -1.794 1.00 89.19 106 PHE A N 1
ATOM 843 C CA . PHE A 1 106 ? 6.035 3.995 -2.534 1.00 89.19 106 PHE A CA 1
ATOM 844 C C . PHE A 1 106 ? 5.547 5.125 -1.639 1.00 89.19 106 PHE A C 1
ATOM 846 O O . PHE A 1 106 ? 5.159 4.896 -0.493 1.00 89.19 106 PHE A O 1
ATOM 853 N N . ILE A 1 107 ? 5.583 6.337 -2.178 1.00 91.38 107 ILE A N 1
ATOM 854 C CA . ILE A 1 107 ? 5.072 7.539 -1.527 1.00 91.38 107 ILE A CA 1
ATOM 855 C C . ILE A 1 107 ? 3.813 7.926 -2.280 1.00 91.38 107 ILE A C 1
ATOM 857 O O . ILE A 1 107 ? 3.836 8.003 -3.511 1.00 91.38 107 ILE A O 1
ATOM 861 N N . ALA A 1 108 ? 2.714 8.131 -1.568 1.00 91.81 108 ALA A N 1
ATOM 862 C CA . ALA A 1 108 ? 1.428 8.439 -2.160 1.00 91.81 108 ALA A CA 1
ATOM 863 C C . ALA A 1 108 ? 0.689 9.537 -1.407 1.00 91.81 108 ALA A C 1
ATOM 865 O O . ALA A 1 108 ? 0.777 9.665 -0.190 1.00 91.81 108 ALA A O 1
ATOM 866 N N . GLU A 1 109 ? -0.082 10.308 -2.160 1.00 93.31 109 GLU A N 1
ATOM 867 C CA . GLU A 1 109 ? -0.925 11.376 -1.651 1.00 93.31 109 GLU A CA 1
ATOM 868 C C . GLU A 1 109 ? -2.390 10.974 -1.751 1.00 93.31 109 GLU A C 1
ATOM 870 O O . GLU A 1 109 ? -2.817 10.324 -2.712 1.00 93.31 109 GLU A O 1
ATOM 875 N N . ARG A 1 110 ? -3.179 11.379 -0.762 1.00 93.25 110 ARG A N 1
ATOM 876 C CA . ARG A 1 110 ? -4.615 11.113 -0.768 1.00 93.25 110 ARG A CA 1
ATOM 877 C C . ARG A 1 110 ? -5.336 11.939 -1.835 1.00 93.25 110 ARG A C 1
ATOM 879 O O . ARG A 1 110 ? -5.043 13.126 -1.983 1.00 93.25 110 ARG A O 1
ATOM 886 N N . GLN A 1 111 ? -6.276 11.312 -2.547 1.00 89.12 111 GLN A N 1
ATOM 887 C CA . GLN A 1 111 ? -7.129 11.969 -3.550 1.00 89.12 111 GLN A CA 1
ATOM 888 C C . GLN A 1 111 ? -8.365 12.638 -2.948 1.00 89.12 111 GLN A C 1
ATOM 890 O O . GLN A 1 111 ? -8.874 12.146 -1.914 1.00 89.12 111 GLN A O 1
#

Secondary structure (DSSP, 8-state):
--HHHHHHHHH-EEEEEEEEEETT--B---S--SEEEEEEEEEETTEEEEEEEEE-SS-EEEEEEEEEEETTTTEEEETTTEEEEEEEETTEEEEEE--TT--EEEEEEE-

pLDDT: mean 88.72, std 8.96, range [58.91, 97.44]